Protein AF-A0A4Q3RA55-F1 (afdb_monomer)

pLDDT: mean 71.59, std 15.43, range [43.72, 92.69]

Structure (mmCIF, N/CA/C/O backbone):
data_AF-A0A4Q3RA55-F1
#
_entry.id   AF-A0A4Q3RA55-F1
#
loop_
_atom_site.group_PDB
_atom_site.id
_atom_site.type_symbol
_atom_site.label_atom_id
_atom_site.label_alt_id
_atom_site.label_comp_id
_atom_site.label_asym_id
_atom_site.label_entity_id
_atom_site.label_seq_id
_atom_site.pdbx_PDB_ins_code
_atom_site.Cartn_x
_atom_site.Cartn_y
_atom_site.Cartn_z
_atom_site.occupancy
_atom_site.B_iso_or_equiv
_atom_site.auth_seq_id
_atom_site.auth_comp_id
_atom_site.auth_asym_id
_atom_site.auth_atom_id
_atom_site.pdbx_PDB_model_num
ATOM 1 N N . MET A 1 1 ? -82.077 -1.426 7.365 1.00 44.62 1 MET A N 1
ATOM 2 C CA . MET A 1 1 ? -81.664 -2.570 6.517 1.00 44.62 1 MET A CA 1
ATOM 3 C C . MET A 1 1 ? -80.554 -2.059 5.600 1.00 44.62 1 MET A C 1
ATOM 5 O O . MET A 1 1 ? -80.854 -1.333 4.673 1.00 44.62 1 MET A O 1
ATOM 9 N N . LYS A 1 2 ? -79.320 -1.940 6.105 1.00 51.66 2 LYS A N 1
ATOM 10 C CA . LYS A 1 2 ? -78.196 -2.900 6.043 1.00 51.66 2 LYS A CA 1
ATOM 11 C C . LYS A 1 2 ? -77.724 -3.232 4.612 1.00 51.66 2 LYS A C 1
ATOM 13 O O . LYS A 1 2 ? -78.480 -3.780 3.827 1.00 51.66 2 LYS 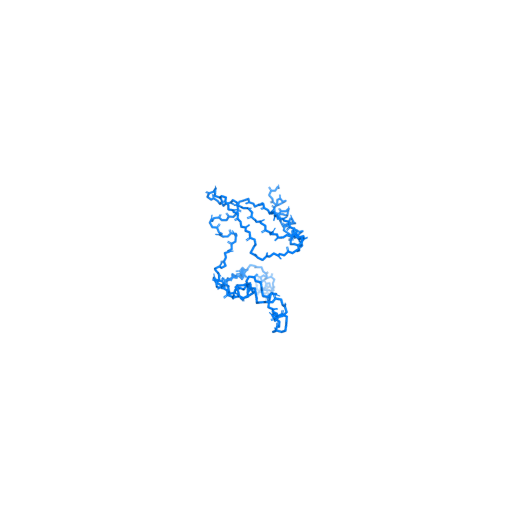A O 1
ATOM 18 N N . SER A 1 3 ? -76.429 -2.941 4.420 1.00 54.88 3 SER A N 1
ATOM 19 C CA . SER A 1 3 ? -75.432 -3.545 3.519 1.00 54.88 3 SER A CA 1
ATOM 20 C C . SER A 1 3 ? -75.387 -3.174 2.031 1.00 54.88 3 SER A C 1
ATOM 22 O O . SER A 1 3 ? -75.703 -4.008 1.189 1.00 54.88 3 SER A O 1
ATOM 24 N N . SER A 1 4 ? -74.795 -2.014 1.706 1.00 57.53 4 SER A N 1
ATOM 25 C CA . SER A 1 4 ? -74.159 -1.814 0.381 1.00 57.53 4 SER A CA 1
ATOM 26 C C . SER A 1 4 ? -73.006 -0.789 0.358 1.00 57.53 4 SER A C 1
ATOM 28 O O . SER A 1 4 ? -72.706 -0.220 -0.683 1.00 57.53 4 SER A O 1
ATOM 30 N N . LEU A 1 5 ? -72.329 -0.542 1.486 1.00 57.31 5 LEU A N 1
ATOM 31 C CA . LEU A 1 5 ? -71.255 0.468 1.605 1.00 57.31 5 LEU A CA 1
ATOM 32 C C . LEU A 1 5 ? -69.889 -0.145 1.956 1.00 57.31 5 LEU A C 1
ATOM 34 O O . LEU A 1 5 ? -69.096 0.435 2.687 1.00 57.31 5 LEU A O 1
ATOM 38 N N . LEU A 1 6 ? -69.617 -1.353 1.460 1.00 56.38 6 LEU A N 1
ATOM 39 C CA . LEU A 1 6 ? -68.456 -2.146 1.878 1.00 56.38 6 LEU A CA 1
ATOM 40 C C . LEU A 1 6 ? -67.780 -2.822 0.680 1.00 56.38 6 LEU A C 1
ATOM 42 O O . LEU A 1 6 ? -67.637 -4.037 0.640 1.00 56.38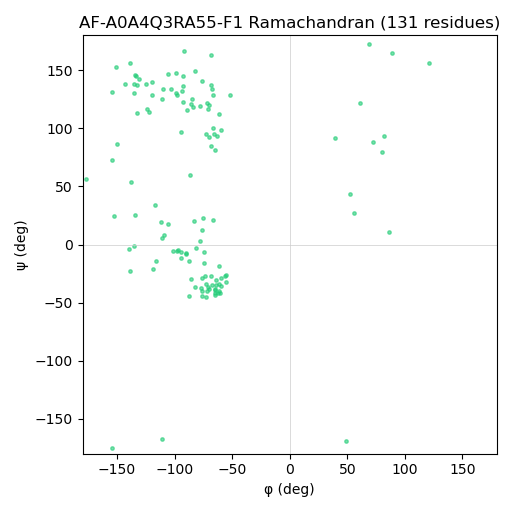 6 LEU A O 1
ATOM 46 N N . LYS A 1 7 ? -67.424 -2.038 -0.345 1.00 53.72 7 LYS A N 1
ATOM 47 C CA . LYS A 1 7 ? -66.573 -2.516 -1.455 1.00 53.72 7 LYS A CA 1
ATOM 48 C C . LYS A 1 7 ? -65.515 -1.520 -1.947 1.00 53.72 7 LYS A C 1
ATOM 50 O O . LYS A 1 7 ? -64.721 -1.896 -2.796 1.00 53.72 7 LYS A O 1
ATOM 55 N N . IL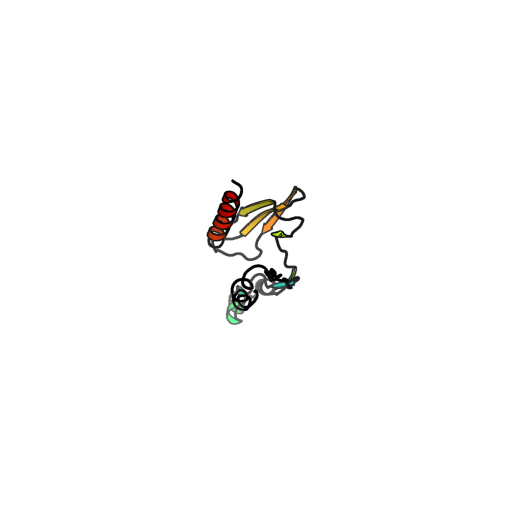E A 1 8 ? -65.456 -0.287 -1.430 1.00 54.00 8 ILE A N 1
ATOM 56 C CA . ILE A 1 8 ? -64.536 0.739 -1.976 1.00 54.00 8 ILE A CA 1
ATOM 57 C C . ILE A 1 8 ? -63.464 1.189 -0.963 1.00 54.00 8 ILE A C 1
ATOM 59 O O . ILE A 1 8 ? -62.411 1.683 -1.350 1.00 54.00 8 ILE A O 1
ATOM 63 N N . THR A 1 9 ? -63.612 0.875 0.325 1.00 54.44 9 THR A N 1
ATOM 64 C CA . THR A 1 9 ? -62.563 1.064 1.348 1.00 54.44 9 THR A CA 1
ATOM 65 C C . THR A 1 9 ? -61.438 0.018 1.306 1.00 54.44 9 THR A C 1
ATOM 67 O O . THR A 1 9 ? -60.637 -0.046 2.229 1.00 54.44 9 THR A O 1
ATOM 70 N N . ALA A 1 10 ? -61.334 -0.788 0.245 1.00 50.03 10 ALA A N 1
ATOM 71 C CA . ALA A 1 10 ? -60.217 -1.720 0.049 1.00 50.03 10 ALA A CA 1
ATOM 72 C C . ALA A 1 10 ? -59.033 -1.104 -0.726 1.00 50.03 10 ALA A C 1
ATOM 74 O O . ALA A 1 10 ? -57.975 -1.718 -0.805 1.00 50.03 10 ALA A O 1
ATOM 75 N N . ILE A 1 11 ? -59.183 0.106 -1.282 1.00 54.25 11 ILE A N 1
ATOM 76 C CA . ILE A 1 11 ? -58.121 0.761 -2.072 1.00 54.25 11 ILE A CA 1
ATOM 77 C C . ILE A 1 11 ? -57.263 1.712 -1.207 1.00 54.25 11 ILE A C 1
ATOM 79 O O . ILE A 1 11 ? -56.180 2.114 -1.617 1.00 54.25 11 ILE A O 1
ATOM 83 N N . ALA A 1 12 ? -57.679 2.018 0.030 1.00 53.50 12 ALA A N 1
ATOM 84 C CA . ALA A 1 12 ? -56.976 2.965 0.906 1.00 53.50 12 ALA A CA 1
ATOM 85 C C . ALA A 1 12 ? -56.034 2.332 1.957 1.00 53.50 12 ALA A C 1
ATOM 87 O O . ALA A 1 12 ? -55.331 3.065 2.645 1.00 53.50 12 ALA A O 1
ATOM 88 N N . THR A 1 13 ? -55.980 1.004 2.113 1.00 55.78 13 THR A N 1
ATOM 89 C CA . THR A 1 13 ? -55.257 0.366 3.241 1.00 55.78 13 THR A CA 1
ATOM 90 C C . THR A 1 13 ? -54.364 -0.815 2.854 1.00 55.78 13 THR A C 1
ATOM 92 O O . THR A 1 13 ? -54.045 -1.648 3.693 1.00 55.78 13 THR A O 1
ATOM 95 N N . ALA A 1 14 ? -53.886 -0.861 1.608 1.00 53.28 14 ALA A N 1
ATOM 96 C CA . ALA A 1 14 ? -52.803 -1.765 1.194 1.00 53.28 14 ALA A CA 1
ATOM 97 C C . ALA A 1 14 ? -51.499 -1.016 0.847 1.00 53.28 14 ALA A C 1
ATOM 99 O O . ALA A 1 14 ? -50.641 -1.553 0.155 1.00 53.28 14 ALA A O 1
ATOM 100 N N . PHE A 1 15 ? -51.349 0.231 1.316 1.00 55.56 15 PHE A N 1
ATOM 101 C CA . PHE A 1 15 ? -50.122 1.024 1.145 1.00 55.56 15 PHE A CA 1
ATOM 102 C C . PHE A 1 15 ? -49.354 1.264 2.454 1.00 55.56 15 PHE A C 1
ATOM 104 O O . PHE A 1 15 ? -48.354 1.974 2.469 1.00 55.56 15 PHE A O 1
ATOM 111 N N . LEU A 1 16 ? -49.782 0.657 3.563 1.00 56.25 16 LEU A N 1
ATOM 112 C CA . LEU A 1 16 ? -49.058 0.725 4.826 1.00 56.25 16 LEU A CA 1
ATOM 113 C C . LEU A 1 16 ? -48.994 -0.664 5.460 1.00 56.25 16 LEU A C 1
ATOM 115 O O . LEU A 1 16 ? -50.020 -1.308 5.648 1.00 56.25 16 LEU A O 1
ATOM 119 N N . CYS A 1 17 ? -47.781 -1.048 5.856 1.00 61.06 17 CYS A N 1
ATOM 120 C CA . CYS A 1 17 ? -47.431 -2.253 6.609 1.00 61.06 17 CYS A CA 1
ATOM 121 C C . CYS A 1 17 ? -47.304 -3.539 5.776 1.00 61.06 17 CYS A C 1
ATOM 123 O O . CYS A 1 17 ? -48.260 -4.276 5.558 1.00 61.06 17 CYS A O 1
ATOM 125 N N . GLY A 1 18 ? -46.074 -3.832 5.347 1.00 50.50 18 GLY A N 1
ATOM 126 C CA . GLY A 1 18 ? -45.787 -5.083 4.659 1.00 50.50 18 GLY A CA 1
ATOM 127 C C . GLY A 1 18 ? -44.324 -5.302 4.302 1.00 50.50 18 GLY A C 1
ATOM 128 O O . GLY A 1 18 ? -44.033 -5.550 3.144 1.00 50.50 18 GLY A O 1
ATOM 129 N N . ILE A 1 19 ? -43.434 -5.259 5.300 1.00 62.38 19 ILE A N 1
ATOM 130 C CA . ILE A 1 19 ? -42.152 -5.994 5.296 1.00 62.38 19 ILE A CA 1
ATOM 131 C C . ILE A 1 19 ? -41.102 -5.408 4.326 1.00 62.38 19 ILE A C 1
ATOM 133 O O . ILE A 1 19 ? -41.023 -5.723 3.147 1.00 62.38 19 ILE A O 1
ATOM 137 N N . THR A 1 20 ? -40.296 -4.442 4.767 1.00 57.38 20 THR A N 1
ATOM 138 C CA . THR A 1 20 ? -38.944 -4.697 5.309 1.00 57.38 20 THR A CA 1
ATOM 139 C C . THR A 1 20 ? -38.159 -5.783 4.572 1.00 57.38 20 THR A C 1
ATOM 141 O O . THR A 1 20 ? -38.154 -6.948 4.961 1.00 57.38 20 THR A O 1
ATOM 144 N N . SER A 1 21 ? -37.378 -5.374 3.580 1.00 56.12 21 SER A N 1
ATOM 145 C CA . SER A 1 21 ? -36.072 -5.975 3.308 1.00 56.12 21 SER A CA 1
ATOM 146 C C . SER A 1 21 ? -35.183 -4.902 2.696 1.00 56.12 21 SER A C 1
ATOM 148 O O . SER A 1 21 ? -35.100 -4.745 1.483 1.00 56.12 21 SER A O 1
ATOM 150 N N . ILE A 1 22 ? -34.524 -4.127 3.560 1.00 62.47 22 ILE A N 1
ATOM 151 C CA . ILE A 1 22 ? -33.286 -3.459 3.163 1.00 62.47 22 ILE A CA 1
ATOM 152 C C . ILE A 1 22 ? -32.278 -4.598 3.026 1.00 62.47 22 ILE A C 1
ATOM 154 O O . ILE A 1 22 ? -31.695 -5.041 4.012 1.00 62.47 22 ILE A O 1
ATOM 158 N N . SER A 1 23 ? -32.129 -5.143 1.820 1.00 56.97 23 SER A N 1
ATOM 159 C CA . SER A 1 23 ? -31.001 -6.011 1.512 1.00 56.97 23 SER A CA 1
ATOM 160 C C . SER A 1 23 ? -29.750 -5.144 1.581 1.00 56.97 23 SER A C 1
ATOM 162 O O . SER A 1 23 ? -29.404 -4.450 0.627 1.00 56.97 23 SER A O 1
ATOM 164 N N . SER A 1 24 ? -29.077 -5.141 2.730 1.00 58.19 24 SER A N 1
ATOM 165 C CA . SER A 1 24 ? -27.685 -4.729 2.768 1.00 58.19 24 SER A CA 1
ATOM 166 C C . SER A 1 24 ? -26.932 -5.706 1.870 1.00 58.19 24 SER A C 1
ATOM 168 O O . SER A 1 24 ? -26.863 -6.904 2.139 1.00 58.19 24 SER A O 1
ATOM 170 N N . ALA A 1 25 ? -26.426 -5.217 0.740 1.00 53.69 25 ALA A N 1
ATOM 171 C CA . ALA A 1 25 ? -25.498 -5.981 -0.071 1.00 53.69 25 ALA A CA 1
ATOM 172 C C . ALA A 1 25 ? -24.276 -6.279 0.808 1.00 53.69 25 ALA A C 1
ATOM 174 O O . ALA A 1 25 ? -23.424 -5.416 1.021 1.00 53.69 25 ALA A O 1
ATOM 175 N N . GLN A 1 26 ? -24.208 -7.480 1.381 1.00 45.41 26 GLN A N 1
ATOM 176 C CA . GLN A 1 26 ? -22.997 -7.955 2.027 1.00 45.41 26 GLN A CA 1
ATOM 177 C C . GLN A 1 26 ? -21.955 -8.131 0.931 1.00 45.41 26 GLN A C 1
ATOM 179 O O . GLN A 1 26 ? -21.956 -9.098 0.175 1.00 45.41 26 GLN A O 1
ATOM 184 N N . GLN A 1 27 ? -21.080 -7.139 0.826 1.00 43.72 27 GLN A N 1
ATOM 185 C CA . GLN A 1 27 ? -19.925 -7.152 -0.047 1.00 43.72 27 GLN A CA 1
ATOM 186 C C . GLN A 1 27 ? -18.942 -8.198 0.494 1.00 43.72 27 GLN A C 1
ATOM 188 O O . GLN A 1 27 ? -18.052 -7.900 1.292 1.00 43.72 27 GLN A O 1
ATOM 193 N N . THR A 1 28 ? -19.144 -9.460 0.114 1.00 44.53 28 THR A N 1
ATOM 194 C CA . THR A 1 28 ? -18.181 -10.542 0.325 1.00 44.53 28 THR A CA 1
ATOM 195 C C . THR A 1 28 ? -16.928 -10.219 -0.470 1.00 44.53 28 THR A C 1
ATOM 197 O O . THR A 1 28 ? -16.823 -10.490 -1.663 1.00 44.53 28 THR A O 1
ATOM 200 N N . ASP A 1 29 ? -15.991 -9.568 0.206 1.00 54.25 29 ASP A N 1
ATOM 201 C CA . ASP A 1 29 ? -14.689 -9.207 -0.327 1.00 54.25 29 ASP A CA 1
ATOM 202 C C . ASP A 1 29 ? -13.825 -10.466 -0.446 1.00 54.25 29 ASP A C 1
ATOM 204 O O . ASP A 1 29 ? -13.222 -10.943 0.516 1.00 54.25 29 ASP A O 1
ATOM 208 N N . THR A 1 30 ? -13.834 -11.055 -1.636 1.00 57.62 30 THR A N 1
ATOM 209 C CA . THR A 1 30 ? -13.163 -12.315 -1.972 1.00 57.62 30 THR A CA 1
ATOM 210 C C . THR A 1 30 ? -11.659 -12.181 -2.192 1.00 57.62 30 THR A C 1
ATOM 212 O O . THR A 1 30 ? -10.995 -13.182 -2.465 1.00 57.62 30 THR A O 1
ATOM 215 N N . THR A 1 31 ? -11.053 -11.005 -2.017 1.00 64.50 31 THR A N 1
ATOM 216 C CA . THR A 1 31 ? -9.614 -10.850 -2.269 1.00 64.50 31 THR A CA 1
ATOM 217 C C . THR A 1 31 ? -8.799 -11.212 -1.028 1.00 64.50 31 THR A C 1
ATOM 219 O O . THR A 1 31 ? -8.054 -10.389 -0.513 1.00 64.50 31 THR A O 1
ATOM 222 N N . ARG A 1 32 ? -8.898 -12.454 -0.523 1.00 73.88 32 ARG A N 1
ATOM 223 C CA . ARG A 1 32 ? -8.045 -12.912 0.599 1.00 73.88 32 ARG A CA 1
ATOM 224 C C . ARG A 1 32 ? -6.561 -12.726 0.262 1.00 73.88 32 ARG A C 1
ATOM 226 O O . ARG A 1 32 ? -5.775 -12.421 1.151 1.00 73.88 32 ARG A O 1
ATOM 233 N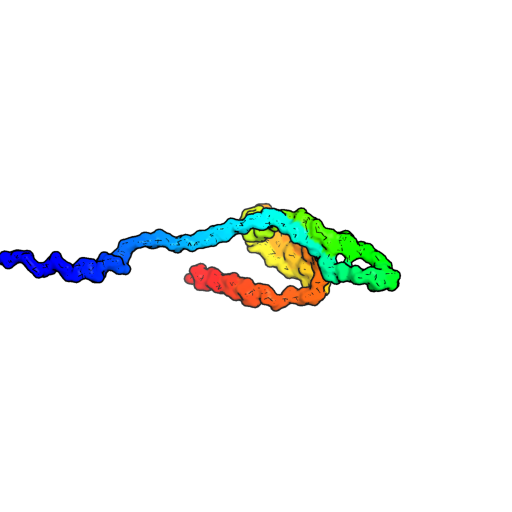 N . PHE A 1 33 ? -6.202 -12.852 -1.018 1.00 81.56 33 PHE A N 1
ATOM 234 C CA . PHE A 1 33 ? -4.862 -12.612 -1.536 1.00 81.56 33 PHE A CA 1
ATOM 235 C C . PHE A 1 33 ? -4.890 -11.731 -2.785 1.00 81.56 33 PHE A C 1
ATOM 237 O O . PHE A 1 33 ? -5.696 -11.947 -3.687 1.00 81.56 33 PHE A O 1
ATOM 244 N N . LYS A 1 34 ? -3.970 -10.769 -2.860 1.00 87.81 34 LYS A N 1
ATOM 245 C CA . LYS A 1 34 ? -3.766 -9.883 -4.006 1.00 87.81 34 LYS A CA 1
ATOM 246 C C . LYS A 1 34 ? -2.354 -10.065 -4.544 1.00 87.81 34 LYS A C 1
ATOM 248 O O . LYS A 1 34 ? -1.380 -9.987 -3.798 1.00 87.81 34 LYS A O 1
ATOM 253 N N . LYS A 1 35 ? -2.244 -10.297 -5.852 1.00 88.94 35 LYS A N 1
ATOM 254 C CA . LYS A 1 35 ? -0.960 -10.334 -6.554 1.00 88.94 35 LYS A CA 1
ATOM 255 C C . LYS A 1 35 ? -0.556 -8.905 -6.912 1.00 88.94 35 LYS A C 1
ATOM 257 O O . LYS A 1 35 ? -1.283 -8.228 -7.635 1.00 88.94 35 LYS A O 1
ATOM 262 N N . VAL A 1 36 ? 0.568 -8.433 -6.382 1.00 88.50 36 VAL A N 1
ATOM 263 C CA . VAL A 1 36 ? 1.036 -7.051 -6.560 1.00 88.50 36 VAL A CA 1
ATOM 264 C C . VAL A 1 36 ? 2.559 -7.015 -6.691 1.00 88.50 36 VAL A C 1
ATOM 266 O O . VAL A 1 36 ? 3.265 -7.745 -6.000 1.00 88.50 36 VAL A O 1
ATOM 269 N N . ALA A 1 37 ? 3.067 -6.194 -7.610 1.00 89.88 37 ALA A N 1
ATOM 270 C CA . ALA A 1 37 ? 4.492 -5.884 -7.713 1.00 89.88 37 ALA A CA 1
ATOM 271 C C . ALA A 1 37 ? 4.801 -4.621 -6.898 1.00 89.88 37 ALA A C 1
ATOM 273 O O . ALA A 1 37 ? 3.973 -3.712 -6.843 1.00 89.88 37 ALA A O 1
ATOM 274 N N . ALA A 1 38 ? 5.980 -4.561 -6.276 1.00 85.88 38 ALA A N 1
ATOM 275 C CA . ALA A 1 38 ? 6.360 -3.439 -5.416 1.00 85.88 38 ALA A CA 1
ATOM 276 C C . ALA A 1 38 ? 6.557 -2.129 -6.194 1.00 85.88 38 ALA A C 1
ATOM 278 O O . ALA A 1 38 ? 6.242 -1.065 -5.677 1.00 85.88 38 ALA A O 1
ATOM 279 N N . GLY A 1 39 ? 7.062 -2.207 -7.427 1.00 86.00 39 GLY A N 1
ATOM 280 C CA . GLY A 1 39 ? 7.306 -1.041 -8.271 1.00 86.00 39 GLY A CA 1
ATOM 281 C C . GLY A 1 39 ? 7.267 -1.385 -9.762 1.00 86.00 39 GLY A C 1
ATOM 282 O O . GLY A 1 39 ? 8.320 -1.418 -10.405 1.00 86.00 39 GLY A O 1
ATOM 283 N N . PRO A 1 40 ? 6.081 -1.646 -10.344 1.00 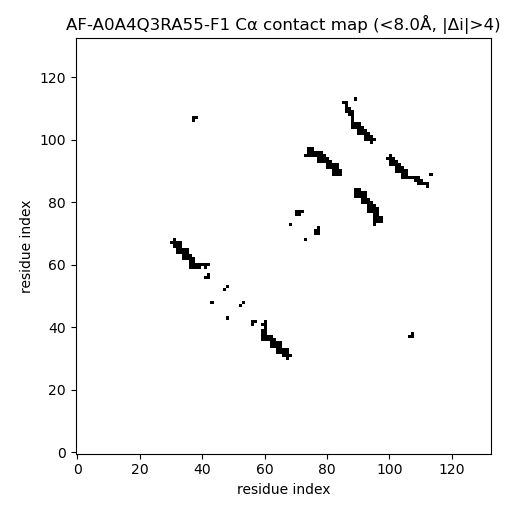84.88 40 PRO A N 1
ATOM 284 C CA . PRO A 1 40 ? 5.938 -1.941 -11.775 1.00 84.88 40 PRO A CA 1
ATOM 285 C C . PRO A 1 40 ? 6.510 -0.830 -12.678 1.00 84.88 40 PRO A C 1
ATOM 287 O O . PRO A 1 40 ? 7.010 -1.105 -13.765 1.00 84.88 40 PRO A O 1
ATOM 290 N N . GLN A 1 41 ? 6.536 0.418 -12.204 1.00 84.25 41 GLN A N 1
ATOM 291 C CA . GLN A 1 41 ? 7.103 1.576 -12.901 1.00 84.25 41 GLN A CA 1
ATOM 292 C C . GLN A 1 41 ? 8.606 1.472 -13.205 1.00 84.25 41 GLN A C 1
ATOM 294 O O . GLN A 1 41 ? 9.119 2.221 -14.042 1.00 84.25 41 GLN A O 1
ATOM 299 N N . TYR A 1 42 ? 9.329 0.579 -12.523 1.00 85.12 42 TYR A N 1
ATOM 300 C CA . TYR A 1 42 ? 10.763 0.388 -12.733 1.00 85.12 42 TYR A CA 1
ATOM 301 C C . TYR A 1 42 ? 11.081 -0.507 -13.934 1.00 85.12 42 TYR A C 1
ATOM 303 O O . TYR A 1 42 ? 12.255 -0.670 -14.280 1.00 85.12 42 TYR A O 1
ATOM 311 N N . GLU A 1 43 ? 10.070 -1.049 -14.613 1.00 86.75 43 GLU A N 1
ATOM 312 C CA . GLU A 1 43 ? 10.268 -1.741 -15.876 1.00 86.75 43 GLU A CA 1
ATOM 313 C C . GLU A 1 43 ? 10.739 -0.765 -16.973 1.00 86.75 43 GLU A C 1
ATOM 315 O O . GLU A 1 43 ? 10.186 0.318 -17.186 1.00 86.75 43 GLU A O 1
ATOM 320 N N . ARG A 1 44 ? 11.835 -1.127 -17.651 1.00 88.62 44 ARG A N 1
ATOM 321 C CA . ARG A 1 44 ? 12.497 -0.306 -18.678 1.00 88.62 44 ARG A CA 1
ATOM 322 C C . ARG A 1 44 ? 12.951 -1.153 -19.866 1.00 88.62 44 ARG A C 1
ATOM 324 O O . ARG A 1 44 ? 13.196 -2.356 -19.724 1.00 88.62 44 ARG A O 1
ATOM 331 N N . SER A 1 45 ? 13.093 -0.507 -21.023 1.00 87.81 45 SER A N 1
ATOM 332 C CA . SER A 1 45 ? 13.514 -1.125 -22.286 1.00 87.81 45 SER A CA 1
ATOM 333 C C . SER A 1 45 ? 14.979 -1.590 -22.268 1.00 87.81 45 SER A C 1
ATOM 335 O O . SER A 1 45 ? 15.776 -1.189 -21.415 1.00 87.81 45 SER A O 1
ATOM 337 N N . GLY A 1 46 ? 15.338 -2.460 -23.218 1.00 85.62 46 GLY A N 1
ATOM 338 C CA . GLY A 1 46 ? 16.673 -3.063 -23.317 1.00 85.62 46 GLY A CA 1
ATOM 339 C C . GLY A 1 46 ? 17.803 -2.046 -23.499 1.00 85.62 46 GLY A C 1
ATOM 340 O O . GLY A 1 46 ? 18.815 -2.152 -22.814 1.00 85.62 46 GLY A O 1
ATOM 341 N N . PHE A 1 47 ? 17.602 -1.017 -24.328 1.00 89.81 47 PHE A N 1
ATOM 342 C CA . PHE A 1 47 ? 18.591 0.049 -24.535 1.00 89.81 47 PHE A CA 1
ATOM 343 C C . PHE A 1 47 ? 18.870 0.841 -23.246 1.00 89.81 47 PHE A C 1
ATOM 345 O O . PHE A 1 47 ? 20.021 1.079 -22.891 1.00 89.81 47 PHE A O 1
ATOM 352 N N . TYR A 1 48 ? 17.825 1.159 -22.472 1.00 86.50 48 TYR A N 1
ATOM 353 C CA . TYR A 1 48 ? 17.983 1.838 -21.183 1.00 86.50 48 TYR A CA 1
ATOM 354 C C . TYR A 1 48 ? 18.728 0.966 -20.160 1.00 86.50 48 TYR A C 1
ATOM 356 O O . TYR A 1 48 ? 19.569 1.458 -19.413 1.00 86.50 48 TYR A O 1
ATOM 364 N N . LYS A 1 49 ? 18.445 -0.345 -20.142 1.00 89.44 49 LYS A N 1
ATOM 365 C CA . LYS A 1 49 ? 19.154 -1.326 -19.300 1.00 89.44 49 LYS A CA 1
ATOM 366 C C . LYS A 1 49 ? 20.608 -1.536 -19.732 1.00 89.44 49 LYS A C 1
ATOM 368 O O . LYS A 1 49 ? 21.419 -1.917 -18.896 1.00 89.44 49 LYS A O 1
ATOM 373 N N . TRP A 1 50 ? 20.927 -1.327 -21.007 1.00 89.88 50 TRP A N 1
ATOM 374 C CA . TRP A 1 50 ? 22.296 -1.396 -21.513 1.00 89.88 50 TRP A CA 1
ATOM 375 C C . TRP A 1 50 ? 23.112 -0.183 -21.053 1.00 89.88 50 TRP A C 1
ATOM 377 O O . TRP A 1 50 ? 24.195 -0.364 -20.511 1.00 89.88 50 TRP A O 1
ATOM 387 N N . LEU A 1 51 ? 22.548 1.026 -21.151 1.00 92.69 51 LEU A N 1
ATOM 388 C CA . LEU A 1 51 ? 23.235 2.254 -20.737 1.00 92.69 51 LEU A CA 1
ATOM 389 C C . LEU A 1 51 ? 23.374 2.394 -19.208 1.00 92.69 51 LEU A C 1
ATOM 391 O O . LEU A 1 51 ? 24.412 2.827 -18.722 1.00 92.69 51 LEU A O 1
ATOM 395 N N . TRP A 1 52 ? 22.343 2.017 -18.440 1.00 91.12 52 TRP A N 1
ATOM 396 C CA . TRP A 1 52 ? 22.279 2.219 -16.979 1.00 91.12 52 TRP A CA 1
ATOM 397 C C . TRP A 1 52 ? 22.412 0.934 -16.149 1.00 91.12 52 TRP A C 1
ATOM 399 O O . TRP A 1 52 ? 22.151 0.941 -14.941 1.00 91.12 52 TRP A O 1
ATOM 409 N N . GLY A 1 53 ? 22.741 -0.187 -16.791 1.00 90.75 53 GLY A N 1
ATOM 410 C CA . GLY A 1 53 ? 22.788 -1.503 -16.158 1.00 90.75 53 GLY A CA 1
ATOM 411 C C . GLY A 1 53 ? 21.411 -2.052 -15.764 1.00 90.75 53 GLY A C 1
ATOM 412 O O . GLY A 1 53 ? 20.376 -1.382 -15.836 1.00 90.75 53 GLY A O 1
ATOM 413 N N . ARG A 1 54 ? 21.378 -3.317 -15.324 1.00 83.50 54 ARG A N 1
ATOM 414 C CA . ARG A 1 54 ? 20.129 -4.017 -14.966 1.00 83.50 54 ARG A CA 1
ATOM 415 C C . ARG A 1 54 ? 19.575 -3.592 -13.597 1.00 83.50 54 ARG A C 1
ATOM 417 O O . ARG A 1 54 ? 18.363 -3.376 -13.505 1.00 83.50 54 ARG A O 1
ATOM 424 N N . ASN A 1 55 ? 20.438 -3.340 -12.605 1.00 88.06 55 ASN A N 1
ATOM 425 C CA . ASN A 1 55 ? 20.091 -3.030 -11.201 1.00 88.06 55 ASN A CA 1
ATOM 426 C C . ASN A 1 55 ? 19.065 -4.020 -10.608 1.00 88.06 55 ASN A C 1
ATOM 428 O O . ASN A 1 55 ? 18.736 -5.031 -11.225 1.00 88.06 55 ASN A O 1
ATOM 432 N N . TYR A 1 56 ? 18.511 -3.707 -9.435 1.00 88.31 56 TYR A N 1
ATOM 433 C CA . TYR A 1 56 ? 17.489 -4.527 -8.769 1.00 88.31 56 TYR A CA 1
ATOM 434 C C . TYR A 1 56 ? 16.086 -4.423 -9.397 1.00 88.31 56 TYR A C 1
ATOM 436 O O . TYR A 1 56 ? 15.067 -4.632 -8.750 1.00 88.31 56 TYR A O 1
ATOM 444 N N . ARG A 1 57 ? 15.968 -4.028 -10.668 1.00 87.75 57 ARG A N 1
ATOM 445 C CA . ARG A 1 57 ? 14.649 -3.752 -11.266 1.00 87.75 57 ARG A CA 1
ATOM 446 C C . ARG A 1 57 ? 13.780 -5.004 -11.338 1.00 87.75 57 ARG A C 1
ATOM 448 O O . ARG A 1 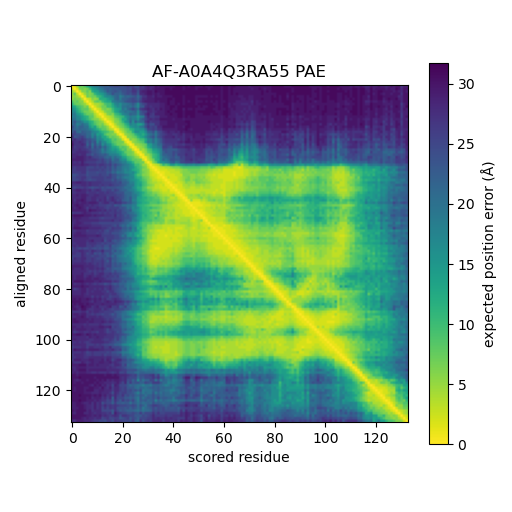57 ? 12.568 -4.887 -11.232 1.00 87.75 57 ARG A O 1
ATOM 455 N N . ARG A 1 58 ? 14.393 -6.185 -11.479 1.00 87.94 58 ARG A N 1
ATOM 456 C CA . ARG A 1 58 ? 13.684 -7.469 -11.534 1.00 87.94 58 ARG A CA 1
ATOM 457 C C . ARG A 1 58 ? 12.980 -7.767 -10.215 1.00 87.94 58 ARG A C 1
ATOM 459 O O . ARG A 1 58 ? 11.830 -8.188 -10.216 1.00 87.94 58 ARG A O 1
ATOM 466 N N . GLU A 1 59 ? 13.652 -7.535 -9.100 1.00 89.75 59 GLU A N 1
ATOM 467 C CA . GLU A 1 59 ? 13.129 -7.776 -7.759 1.00 89.75 59 GLU A CA 1
ATOM 468 C C . GLU A 1 59 ? 11.947 -6.841 -7.474 1.00 89.75 59 GLU A C 1
ATOM 470 O O . GLU A 1 59 ? 10.939 -7.265 -6.918 1.00 89.75 59 GLU A O 1
ATOM 475 N N . TRP A 1 60 ? 12.021 -5.593 -7.942 1.00 89.25 60 TRP A N 1
ATOM 476 C CA . TRP A 1 60 ? 10.960 -4.600 -7.759 1.00 89.25 60 TRP A CA 1
ATOM 477 C C . TRP A 1 60 ? 9.748 -4.807 -8.679 1.00 89.25 60 TRP A C 1
ATOM 479 O O . TRP A 1 60 ? 8.626 -4.470 -8.295 1.00 89.25 60 TRP A O 1
ATOM 489 N N . THR A 1 61 ? 9.938 -5.384 -9.870 1.00 89.12 61 THR A N 1
ATOM 490 C CA . THR A 1 61 ? 8.838 -5.702 -10.798 1.00 89.12 61 THR A CA 1
ATOM 491 C C . THR A 1 61 ? 8.248 -7.097 -10.584 1.00 89.12 61 THR A C 1
ATOM 493 O O . THR A 1 61 ? 7.224 -7.428 -11.183 1.00 89.12 61 THR A O 1
ATOM 496 N N . THR A 1 62 ? 8.847 -7.925 -9.722 1.00 91.94 62 THR A N 1
ATOM 497 C CA . THR A 1 62 ? 8.336 -9.268 -9.435 1.00 91.94 62 THR A CA 1
ATOM 498 C C . THR A 1 62 ? 7.030 -9.177 -8.649 1.00 91.94 62 THR A C 1
ATOM 500 O O . THR A 1 62 ? 6.971 -8.628 -7.551 1.00 91.94 62 THR A O 1
ATOM 503 N N . ALA A 1 63 ? 5.962 -9.732 -9.220 1.00 91.06 63 ALA A N 1
ATOM 504 C CA . ALA A 1 63 ? 4.654 -9.750 -8.586 1.00 91.06 63 ALA A CA 1
ATOM 505 C C . ALA A 1 63 ? 4.583 -10.843 -7.511 1.00 91.06 63 ALA A C 1
ATOM 507 O O . ALA A 1 63 ? 4.687 -12.032 -7.820 1.00 91.06 63 ALA A O 1
ATOM 508 N N . VAL A 1 64 ? 4.349 -10.438 -6.264 1.00 90.12 64 VAL A N 1
ATOM 509 C CA . VAL A 1 64 ? 4.210 -11.326 -5.106 1.00 90.12 64 VAL A CA 1
ATOM 510 C C . VAL A 1 64 ? 2.748 -11.419 -4.677 1.00 90.12 64 VAL A C 1
ATOM 512 O O . VAL A 1 64 ? 1.973 -10.475 -4.838 1.00 90.12 64 VAL A O 1
ATOM 515 N N . LEU A 1 65 ? 2.346 -12.582 -4.168 1.00 91.62 65 LEU A N 1
ATOM 516 C CA . LEU A 1 65 ? 0.999 -12.812 -3.653 1.00 91.62 65 LEU A CA 1
ATOM 517 C C . LEU A 1 65 ? 0.970 -12.450 -2.164 1.00 91.62 65 LEU A C 1
ATOM 519 O O . LEU A 1 65 ? 1.649 -13.090 -1.366 1.00 91.62 65 LEU A O 1
ATOM 523 N N . LEU A 1 66 ? 0.196 -11.431 -1.794 1.00 89.69 66 LEU A N 1
ATOM 524 C CA . LEU A 1 66 ? 0.105 -10.948 -0.416 1.00 89.69 66 LEU A CA 1
ATOM 525 C C . LEU A 1 66 ? -1.327 -11.068 0.109 1.00 89.69 66 LEU A C 1
ATOM 527 O O . LEU A 1 66 ? -2.263 -10.777 -0.641 1.00 89.69 66 LEU A O 1
ATOM 531 N N . PRO A 1 67 ? -1.529 -11.471 1.375 1.00 87.94 67 PRO A N 1
ATOM 532 C CA . PRO A 1 67 ? -2.854 -11.470 1.968 1.00 87.94 67 PRO A CA 1
ATOM 533 C C . PRO A 1 67 ? -3.363 -10.034 2.141 1.00 87.94 67 PRO A C 1
ATOM 535 O O . PRO A 1 67 ? -2.636 -9.169 2.633 1.00 87.94 67 PRO A O 1
ATOM 538 N N . VAL A 1 68 ? -4.610 -9.769 1.748 1.00 86.69 68 VAL A N 1
ATOM 539 C CA . VAL A 1 68 ? -5.239 -8.461 1.979 1.00 86.69 68 VAL A CA 1
ATOM 540 C C . VAL A 1 68 ? -5.829 -8.452 3.380 1.00 86.69 68 VAL A C 1
ATOM 542 O O . VAL A 1 68 ? -6.616 -9.323 3.747 1.00 86.69 68 VAL A O 1
ATOM 545 N N . MET A 1 69 ? -5.440 -7.456 4.168 1.00 83.50 69 MET A N 1
ATOM 546 C CA . MET A 1 69 ? -5.918 -7.274 5.533 1.00 83.50 69 MET A CA 1
ATOM 547 C C . MET A 1 69 ? -6.808 -6.037 5.595 1.00 83.50 69 MET A C 1
ATOM 549 O O . MET A 1 69 ? -6.384 -4.947 5.212 1.00 83.50 69 MET A O 1
ATOM 553 N N . LYS A 1 70 ? -8.033 -6.206 6.097 1.00 82.81 70 LYS A N 1
ATOM 554 C CA . LYS A 1 70 ? -8.940 -5.094 6.392 1.00 82.81 70 LYS A CA 1
ATOM 555 C C . LYS A 1 70 ? -8.650 -4.560 7.780 1.00 82.81 70 LYS A C 1
ATOM 557 O O . LYS A 1 70 ? -8.763 -5.308 8.748 1.00 82.81 70 LYS A O 1
ATOM 562 N N . LEU A 1 71 ? -8.302 -3.283 7.853 1.00 80.25 71 LEU A N 1
ATOM 563 C CA . LEU A 1 71 ? -7.943 -2.599 9.091 1.00 80.25 71 LEU A CA 1
ATOM 564 C C . LEU A 1 71 ? -9.097 -2.589 10.109 1.00 80.25 71 LEU A C 1
ATOM 566 O O . LEU A 1 71 ? -8.865 -2.900 11.272 1.00 80.25 71 LEU A O 1
ATOM 570 N N . ASP A 1 72 ? -10.336 -2.378 9.660 1.00 77.69 72 ASP A N 1
ATOM 571 C CA . ASP A 1 72 ? -11.526 -2.308 10.528 1.00 77.69 72 ASP A CA 1
ATOM 572 C C . ASP A 1 72 ? -11.789 -3.603 11.307 1.00 77.69 72 ASP A C 1
ATOM 574 O O . ASP A 1 72 ? -12.249 -3.579 12.444 1.00 77.69 72 ASP A O 1
ATOM 578 N N . THR A 1 73 ? -11.476 -4.751 10.704 1.00 77.81 73 THR A N 1
ATOM 579 C CA . THR A 1 73 ? -11.693 -6.078 11.304 1.00 77.81 73 THR A CA 1
ATOM 580 C C . THR A 1 73 ? -10.416 -6.683 11.885 1.00 77.81 73 THR A C 1
ATOM 582 O O . THR A 1 73 ? -10.445 -7.765 12.474 1.00 77.81 73 THR A O 1
ATOM 585 N N . LEU A 1 74 ? -9.264 -6.036 11.689 1.00 76.12 74 LEU A N 1
ATOM 586 C CA . LEU A 1 74 ? -7.978 -6.585 12.094 1.00 76.12 74 LEU A CA 1
ATOM 587 C C . LEU A 1 74 ? -7.874 -6.572 13.624 1.00 76.12 74 LEU A C 1
ATOM 589 O O . LEU A 1 74 ? -7.853 -5.512 14.237 1.00 76.12 74 LEU A O 1
ATOM 593 N N . ARG A 1 75 ? -7.770 -7.756 14.243 1.00 72.12 75 ARG A N 1
ATOM 594 C CA . ARG A 1 75 ? -7.480 -7.925 15.685 1.00 72.12 75 ARG A CA 1
ATOM 595 C C . ARG A 1 75 ? -8.416 -7.132 16.620 1.00 72.12 75 ARG A C 1
ATOM 597 O O . ARG A 1 75 ? -7.959 -6.541 17.595 1.00 72.12 75 ARG A O 1
ATOM 604 N N . GLY A 1 76 ? -9.718 -7.145 16.333 1.00 73.00 76 GLY A N 1
ATOM 605 C CA . GLY A 1 76 ? -10.724 -6.445 17.146 1.00 73.00 76 GLY A CA 1
ATOM 606 C C . GLY A 1 76 ? -10.923 -4.975 16.770 1.00 73.00 76 GLY A C 1
ATOM 607 O O . GLY A 1 76 ? -11.598 -4.256 17.495 1.00 73.00 76 GLY A O 1
ATOM 608 N N . GLY A 1 77 ? -10.359 -4.550 15.638 1.00 73.12 77 GLY A N 1
ATOM 609 C CA . GLY A 1 77 ? -10.510 -3.206 15.101 1.00 73.12 77 GLY A CA 1
ATOM 610 C C . GLY A 1 77 ? -9.466 -2.229 15.627 1.00 73.12 77 GLY A C 1
ATOM 611 O O . GLY A 1 77 ? -8.738 -2.493 16.590 1.00 73.12 77 GLY A O 1
ATOM 612 N N . ILE A 1 78 ? -9.369 -1.098 14.934 1.00 79.00 78 ILE A N 1
ATOM 613 C CA . ILE A 1 78 ? -8.429 -0.026 15.249 1.00 79.00 78 ILE A CA 1
ATOM 614 C C . ILE A 1 78 ? -9.116 0.991 16.155 1.00 79.00 78 ILE A C 1
ATOM 616 O O . ILE A 1 78 ? -10.130 1.567 15.778 1.00 79.00 78 ILE A O 1
ATOM 620 N N . ILE A 1 79 ? -8.538 1.237 17.333 1.00 73.69 79 ILE A N 1
ATOM 621 C CA . ILE A 1 79 ? -9.046 2.232 18.291 1.00 73.69 79 ILE A CA 1
ATOM 622 C C . ILE A 1 79 ? -8.459 3.613 17.994 1.00 73.69 79 ILE A C 1
ATOM 624 O O . ILE A 1 79 ? -9.154 4.624 18.035 1.00 73.69 79 ILE A O 1
ATOM 628 N N . LYS A 1 80 ? -7.153 3.670 17.728 1.00 66.44 80 LYS A N 1
ATOM 629 C CA . LYS A 1 80 ? -6.420 4.914 17.476 1.00 66.44 80 LYS A CA 1
ATOM 630 C C . LYS A 1 80 ? -5.523 4.709 16.277 1.00 66.44 80 LYS A C 1
ATOM 632 O O . LYS A 1 80 ? -4.878 3.669 16.179 1.00 66.44 80 LYS A O 1
ATOM 637 N N . TYR A 1 81 ? -5.457 5.695 15.394 1.00 81.06 81 TYR A N 1
ATOM 638 C CA . TYR A 1 81 ? -4.517 5.698 14.284 1.00 81.06 81 TYR A CA 1
ATOM 639 C C . TYR A 1 81 ? -3.828 7.059 14.178 1.00 81.06 81 TYR A C 1
ATOM 641 O O . TYR A 1 81 ? -4.409 8.104 14.464 1.00 81.06 81 TYR A O 1
ATOM 649 N N . LYS A 1 82 ? -2.560 7.028 13.784 1.00 79.56 82 LYS A N 1
ATOM 650 C CA . LYS A 1 82 ? -1.716 8.176 13.494 1.00 79.56 82 LYS A CA 1
ATOM 651 C C . LYS A 1 82 ? -1.027 7.922 12.170 1.00 79.56 82 LYS A C 1
ATOM 653 O O . LYS A 1 82 ? -0.170 7.047 12.042 1.00 79.56 82 LYS A O 1
ATOM 658 N N . GLU A 1 83 ? -1.389 8.718 11.182 1.00 77.19 83 GLU A N 1
ATOM 659 C CA . GLU A 1 83 ? -0.666 8.736 9.924 1.00 77.19 83 GLU A CA 1
ATOM 660 C C . GLU A 1 83 ? 0.574 9.614 10.035 1.00 77.19 83 GLU A C 1
ATOM 662 O O . GLU A 1 83 ? 0.628 10.598 10.772 1.00 77.19 83 GLU A O 1
ATOM 667 N N . GLY A 1 84 ? 1.596 9.249 9.282 1.00 78.38 84 GLY A N 1
ATOM 668 C CA . GLY A 1 84 ? 2.824 10.003 9.172 1.00 78.38 84 GLY A CA 1
ATOM 669 C C . GLY A 1 84 ? 3.507 9.714 7.852 1.00 78.38 84 GLY A C 1
ATOM 670 O O . GLY A 1 84 ? 3.010 8.976 6.997 1.00 78.38 84 GLY A O 1
ATOM 671 N N . GLY A 1 85 ? 4.692 10.280 7.703 1.00 73.69 85 GLY A N 1
ATOM 672 C CA . GLY A 1 85 ? 5.461 10.142 6.484 1.00 73.69 85 GLY A CA 1
ATOM 673 C C . GLY A 1 85 ? 5.768 11.480 5.842 1.00 73.69 85 GLY A C 1
ATOM 674 O O . GLY A 1 85 ? 5.090 12.479 6.059 1.00 73.69 85 GLY A O 1
ATOM 675 N N . SER A 1 86 ? 6.832 11.480 5.054 1.00 70.44 86 SER A N 1
ATOM 676 C CA . SER A 1 86 ? 7.232 12.612 4.219 1.00 70.44 86 SER A CA 1
ATOM 677 C C . SER A 1 86 ? 7.012 12.240 2.750 1.00 70.44 86 SER A C 1
ATOM 679 O O . SER A 1 86 ? 6.413 11.207 2.450 1.00 70.44 86 SER A O 1
ATOM 681 N N . ASN A 1 87 ? 7.545 13.022 1.816 1.00 68.50 87 ASN A N 1
ATOM 682 C CA . ASN A 1 87 ? 7.458 12.786 0.369 1.00 68.50 87 ASN A CA 1
ATOM 683 C C . ASN A 1 87 ? 8.221 11.525 -0.102 1.00 68.50 87 ASN A C 1
ATOM 685 O O . ASN A 1 87 ? 8.667 11.482 -1.232 1.00 68.50 87 ASN A O 1
ATOM 689 N N . GLN A 1 88 ? 8.510 10.550 0.755 1.00 67.75 88 GLN A N 1
ATOM 690 C CA . GLN A 1 88 ? 9.312 9.367 0.403 1.00 67.75 88 GLN A CA 1
ATOM 691 C C . GLN A 1 88 ? 8.759 8.080 1.005 1.00 67.75 88 GLN A C 1
ATOM 693 O O . GLN A 1 88 ? 9.077 6.985 0.550 1.00 67.75 88 GLN A O 1
ATOM 698 N N . SER A 1 89 ? 7.979 8.171 2.078 1.00 71.44 89 SER A N 1
ATOM 699 C CA . SER A 1 89 ? 7.454 7.002 2.774 1.00 71.44 89 SER A CA 1
ATOM 700 C C . SER A 1 89 ? 6.185 7.396 3.491 1.00 71.44 89 SER A C 1
ATOM 702 O O . SER A 1 89 ? 6.197 8.386 4.218 1.00 71.44 89 SER A O 1
ATOM 704 N N . LYS A 1 90 ? 5.130 6.602 3.321 1.00 81.88 90 LYS A N 1
ATOM 705 C CA . LYS A 1 90 ? 3.871 6.746 4.051 1.00 81.88 90 LYS A CA 1
ATOM 706 C C . LYS A 1 90 ? 3.898 5.753 5.205 1.00 81.88 90 LYS A C 1
ATOM 708 O O . LYS A 1 90 ? 4.227 4.585 4.996 1.00 81.88 90 LYS A O 1
ATOM 713 N N . SER A 1 91 ? 3.625 6.216 6.417 1.00 83.06 91 SER A N 1
ATOM 714 C CA . SER A 1 91 ? 3.605 5.376 7.614 1.00 83.06 91 SER A CA 1
ATOM 715 C C . SER A 1 91 ? 2.267 5.497 8.320 1.00 83.06 91 SER A C 1
ATOM 717 O O . SER A 1 91 ? 1.767 6.604 8.479 1.00 83.06 91 SER A O 1
ATOM 719 N N . LEU A 1 92 ? 1.733 4.380 8.787 1.00 86.44 92 LEU A N 1
ATOM 720 C CA . LEU A 1 92 ? 0.493 4.312 9.544 1.00 86.44 92 LEU A CA 1
ATOM 721 C C . LEU A 1 92 ? 0.789 3.623 10.870 1.00 86.44 92 LEU A C 1
ATOM 723 O O . LEU A 1 92 ? 1.197 2.466 10.884 1.00 86.44 92 LEU A O 1
ATOM 727 N N . GLN A 1 93 ? 0.611 4.337 11.971 1.00 87.75 93 GLN A N 1
ATOM 728 C CA . GLN A 1 93 ? 0.718 3.799 13.322 1.00 87.75 93 GLN A CA 1
ATOM 729 C C . GLN A 1 93 ? -0.692 3.617 13.868 1.00 87.75 93 GLN A C 1
ATOM 731 O O . GLN A 1 93 ? -1.518 4.507 13.693 1.00 87.75 93 GLN A O 1
ATOM 736 N N . PHE A 1 94 ? -1.002 2.481 14.480 1.00 87.50 94 PHE A N 1
ATOM 737 C CA . PHE A 1 94 ? -2.328 2.252 15.039 1.00 87.50 94 PHE A CA 1
ATOM 738 C C . PHE A 1 94 ? -2.315 1.313 16.240 1.00 87.50 94 PHE A C 1
ATOM 740 O O . PHE A 1 94 ? -1.471 0.426 16.343 1.00 87.50 94 PHE A O 1
ATOM 747 N N . THR A 1 95 ? -3.301 1.485 17.117 1.00 85.19 95 THR A N 1
ATOM 748 C CA . THR A 1 95 ? -3.528 0.646 18.296 1.00 85.19 95 THR A CA 1
ATOM 749 C C . THR A 1 95 ? -4.791 -0.184 18.101 1.00 85.19 95 THR A C 1
ATOM 751 O O . THR A 1 95 ? -5.826 0.327 17.667 1.00 85.19 95 THR A O 1
ATOM 754 N N . THR A 1 96 ? -4.701 -1.473 18.413 1.00 85.25 96 THR A N 1
ATOM 755 C CA . THR A 1 96 ? -5.818 -2.433 18.328 1.00 85.25 96 THR A CA 1
ATOM 756 C C . THR A 1 96 ? -6.580 -2.547 19.646 1.00 85.25 96 THR A C 1
ATOM 758 O O . THR A 1 96 ? -6.075 -2.132 20.686 1.00 85.25 96 THR A O 1
ATOM 761 N N . ALA A 1 97 ? -7.763 -3.170 19.625 1.00 79.88 97 ALA A N 1
ATOM 762 C CA . ALA A 1 97 ? -8.568 -3.429 20.825 1.00 79.88 97 ALA A CA 1
ATOM 763 C C . ALA A 1 97 ? -7.847 -4.194 21.947 1.00 79.88 97 ALA A C 1
ATOM 765 O O . ALA A 1 97 ? -8.171 -4.025 23.117 1.00 79.88 97 ALA A O 1
ATOM 766 N N . GLY A 1 98 ? -6.836 -4.994 21.605 1.00 80.25 98 GLY A N 1
ATOM 767 C CA . GLY A 1 98 ? -5.979 -5.677 22.577 1.00 80.25 98 GLY A CA 1
ATOM 768 C C . GLY A 1 98 ? -4.827 -4.830 23.129 1.00 80.25 98 GLY A C 1
ATOM 769 O O . GLY A 1 98 ? -3.838 -5.421 23.553 1.00 80.25 98 GLY A O 1
ATOM 770 N N . ASP A 1 99 ? -4.907 -3.498 23.032 1.00 80.00 99 ASP A N 1
ATOM 771 C CA . ASP A 1 99 ? -3.897 -2.515 23.470 1.00 80.00 99 ASP A CA 1
ATOM 772 C C . ASP A 1 99 ? -2.492 -2.727 22.868 1.00 80.00 99 ASP A C 1
ATOM 774 O O . ASP A 1 99 ? -1.462 -2.381 23.439 1.00 80.00 99 ASP A O 1
ATOM 778 N N . LYS A 1 100 ? -2.432 -3.331 21.674 1.00 84.12 100 LYS A N 1
ATOM 779 C CA . LYS A 1 100 ? -1.181 -3.518 20.924 1.00 84.12 100 LYS A CA 1
ATOM 780 C C . LYS A 1 100 ? -1.031 -2.446 19.864 1.00 84.12 100 LYS A C 1
ATOM 782 O O . LYS A 1 100 ? -1.948 -2.251 19.059 1.00 84.12 100 LYS A O 1
ATOM 787 N N . GLU A 1 101 ? 0.141 -1.824 19.842 1.00 87.31 101 GLU A N 1
ATOM 788 C CA . GLU A 1 101 ? 0.538 -0.822 18.860 1.00 87.31 101 GLU A CA 1
ATOM 789 C C . GLU A 1 101 ? 1.282 -1.461 17.679 1.00 87.31 101 GLU A C 1
ATOM 791 O O . GLU A 1 101 ? 2.135 -2.336 17.839 1.00 87.31 101 GLU A O 1
ATOM 796 N N . TYR A 1 102 ? 0.940 -1.020 16.473 1.00 88.00 102 TYR A N 1
ATOM 797 C CA . TYR A 1 102 ? 1.512 -1.484 15.219 1.00 88.00 102 TYR A CA 1
ATOM 798 C C . TYR A 1 102 ? 1.923 -0.295 14.360 1.00 88.00 102 TYR A C 1
ATOM 800 O O . TYR A 1 102 ? 1.210 0.702 14.281 1.00 88.00 102 TYR A O 1
ATOM 808 N N . ALA A 1 103 ? 3.044 -0.430 13.654 1.00 87.81 103 ALA A N 1
ATOM 809 C CA . ALA A 1 103 ? 3.515 0.553 12.687 1.00 87.81 103 ALA A CA 1
ATOM 810 C C . ALA A 1 103 ? 3.671 -0.102 11.309 1.00 87.81 103 ALA A C 1
ATOM 812 O O . ALA A 1 103 ? 4.524 -0.964 11.104 1.00 87.81 103 ALA A O 1
ATOM 813 N N . LEU A 1 104 ? 2.852 0.322 10.351 1.00 88.06 104 LEU A N 1
ATOM 814 C CA . LEU A 1 104 ? 2.940 -0.060 8.947 1.00 88.06 104 LEU A CA 1
ATOM 815 C C . LEU A 1 104 ? 3.656 1.023 8.145 1.00 88.06 104 LEU A C 1
ATOM 817 O O . LEU A 1 104 ? 3.537 2.218 8.423 1.00 88.06 104 LEU A O 1
ATOM 821 N N . ARG A 1 105 ? 4.387 0.606 7.112 1.00 86.62 105 ARG A N 1
ATOM 822 C CA . ARG A 1 105 ? 5.043 1.504 6.156 1.00 86.62 105 ARG A CA 1
ATOM 823 C C . ARG A 1 105 ? 4.799 1.031 4.731 1.00 86.62 105 ARG A C 1
ATOM 825 O O . ARG A 1 105 ? 4.745 -0.171 4.479 1.00 86.62 105 ARG A O 1
ATOM 832 N N . SER A 1 106 ? 4.672 1.975 3.803 1.00 85.00 106 SER A N 1
ATOM 833 C CA . SER A 1 106 ? 4.604 1.664 2.376 1.00 85.00 106 SER A CA 1
ATOM 834 C C . SER A 1 106 ? 5.947 1.132 1.872 1.00 85.00 106 SER A C 1
ATOM 836 O O . SER A 1 106 ? 7.000 1.670 2.215 1.00 85.00 106 SER A O 1
ATOM 838 N N . VAL A 1 107 ? 5.901 0.086 1.043 1.00 84.44 107 VAL A N 1
ATOM 839 C CA . VAL A 1 107 ? 7.089 -0.462 0.367 1.00 84.44 107 VAL A CA 1
ATOM 840 C C . VAL A 1 107 ? 7.502 0.437 -0.798 1.00 84.44 107 VAL A C 1
ATOM 842 O O . VAL A 1 107 ? 8.681 0.758 -0.939 1.00 84.44 107 VAL A O 1
ATOM 845 N N . ASP A 1 108 ? 6.533 0.882 -1.602 1.00 80.88 108 ASP A N 1
ATOM 846 C CA . ASP A 1 108 ? 6.805 1.806 -2.701 1.00 80.88 108 ASP A CA 1
ATOM 847 C C . ASP A 1 108 ? 7.022 3.240 -2.190 1.00 80.88 108 ASP A C 1
ATOM 849 O O . ASP A 1 108 ? 6.339 3.714 -1.267 1.00 80.88 108 ASP A O 1
ATOM 853 N N . LYS A 1 109 ? 7.982 3.930 -2.811 1.00 74.06 109 LYS A N 1
ATOM 854 C CA . LYS A 1 109 ? 8.352 5.313 -2.506 1.00 74.06 109 LYS A CA 1
ATOM 855 C C . LYS A 1 109 ? 7.605 6.239 -3.451 1.00 74.06 109 LYS A C 1
ATOM 857 O O . LYS A 1 109 ? 8.031 6.498 -4.572 1.00 74.06 109 LYS A O 1
ATOM 862 N N . SER A 1 110 ? 6.486 6.763 -2.973 1.00 65.56 110 SER A N 1
ATOM 863 C CA . SER A 1 110 ? 5.740 7.802 -3.677 1.00 65.56 110 SER A CA 1
ATOM 864 C C . SER A 1 110 ? 6.177 9.182 -3.177 1.00 65.56 110 SER A C 1
ATOM 866 O O . SER A 1 110 ? 6.231 9.419 -1.968 1.00 65.56 110 SER A O 1
ATOM 868 N N . LEU A 1 111 ? 6.458 10.088 -4.121 1.00 57.56 111 LEU A N 1
ATOM 869 C CA . LEU A 1 111 ? 6.659 11.519 -3.858 1.00 57.56 111 LEU A CA 1
ATOM 870 C C . LEU A 1 111 ? 5.342 12.254 -3.572 1.00 57.56 111 LEU A C 1
ATOM 872 O O . L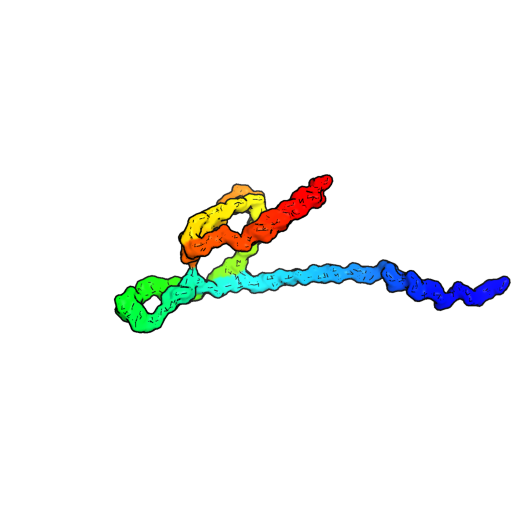EU A 1 111 ? 5.354 13.433 -3.209 1.00 57.56 111 LEU A O 1
ATOM 876 N N . ASP A 1 112 ? 4.204 11.570 -3.725 1.00 61.25 112 ASP A N 1
ATOM 877 C CA . ASP A 1 112 ? 2.898 12.180 -3.558 1.00 61.25 112 ASP A CA 1
ATOM 878 C C . ASP A 1 112 ? 2.631 12.458 -2.087 1.00 61.25 112 ASP A C 1
ATOM 880 O O . ASP A 1 112 ? 2.578 11.560 -1.236 1.00 61.25 112 ASP A O 1
ATOM 884 N N . LYS A 1 113 ? 2.382 13.736 -1.814 1.00 53.91 113 LYS A N 1
ATOM 885 C CA . LYS A 1 113 ? 1.878 14.222 -0.536 1.00 53.91 113 LYS A CA 1
ATOM 886 C C . LYS A 1 113 ? 0.619 13.422 -0.172 1.00 53.91 113 LYS A C 1
ATOM 888 O O . LYS A 1 113 ? -0.309 13.327 -0.977 1.00 53.91 113 LYS A O 1
ATOM 893 N N . VAL A 1 114 ? 0.565 12.866 1.041 1.00 57.38 114 VAL A N 1
ATOM 894 C CA . VAL A 1 114 ? -0.659 12.280 1.618 1.00 57.38 114 VAL A CA 1
ATOM 895 C C . VAL A 1 114 ? -1.666 13.419 1.799 1.00 57.38 114 VAL A C 1
ATOM 897 O O . VAL A 1 114 ? -1.704 14.053 2.842 1.00 57.38 114 VAL A O 1
ATOM 900 N N . LYS A 1 115 ? -2.385 13.808 0.740 1.00 52.16 115 LYS A N 1
ATOM 901 C CA . LYS A 1 115 ? -3.206 15.030 0.774 1.00 52.16 115 LYS A CA 1
ATOM 902 C C . LYS A 1 115 ? -4.609 14.926 0.199 1.00 52.16 115 LYS A C 1
ATOM 904 O O . LYS A 1 115 ? -5.318 15.919 0.264 1.00 52.16 115 LYS A O 1
ATOM 909 N N . ARG A 1 116 ? -5.059 13.784 -0.333 1.00 50.88 116 ARG A N 1
ATOM 910 C CA . ARG A 1 116 ? -6.353 13.767 -1.050 1.00 50.88 116 ARG A CA 1
ATOM 911 C C . ARG A 1 116 ? -7.453 12.872 -0.483 1.00 50.88 116 ARG A C 1
ATOM 913 O O . ARG A 1 116 ? -8.611 13.163 -0.737 1.00 50.88 116 ARG A O 1
ATOM 920 N N . CYS A 1 117 ? -7.141 11.860 0.328 1.00 53.22 117 CYS A N 1
ATOM 921 C CA . CYS A 1 117 ? -8.177 10.978 0.895 1.00 53.22 117 CYS A CA 1
ATOM 922 C C . CYS A 1 117 ? -8.775 11.485 2.226 1.00 53.22 117 CYS A C 1
ATOM 924 O O . CYS A 1 117 ? -9.825 11.015 2.652 1.00 53.22 117 CYS A O 1
ATOM 926 N N . TRP A 1 118 ? -8.131 12.466 2.864 1.00 48.09 118 TRP A N 1
ATOM 927 C CA . TRP A 1 118 ? -8.404 12.842 4.257 1.00 48.09 118 TRP A CA 1
ATOM 928 C C . TRP A 1 118 ? -9.540 13.842 4.444 1.00 48.09 118 TRP A C 1
ATOM 930 O O . TRP A 1 118 ? -10.292 13.727 5.401 1.00 48.09 118 TRP A O 1
ATOM 940 N N . SER A 1 119 ? -9.781 14.723 3.469 1.00 56.69 119 SER A N 1
ATOM 941 C CA . SER A 1 119 ? -10.934 15.633 3.529 1.00 56.69 119 SER A CA 1
ATOM 942 C C . SER A 1 119 ? -12.275 14.891 3.605 1.00 56.69 119 SER A C 1
ATOM 944 O O . SER A 1 119 ? -13.230 15.434 4.155 1.00 56.69 119 SER A O 1
ATOM 946 N N . ALA A 1 120 ? -12.363 13.681 3.046 1.00 58.62 120 ALA A N 1
ATOM 947 C CA . ALA A 1 120 ? -13.577 12.874 3.087 1.00 58.62 120 ALA A CA 1
ATOM 948 C C . ALA A 1 120 ? -13.715 12.099 4.409 1.00 58.62 120 ALA A C 1
ATOM 950 O O . ALA A 1 120 ? -14.823 11.988 4.931 1.00 58.62 120 ALA A O 1
ATOM 951 N N . LEU A 1 121 ? -12.603 11.60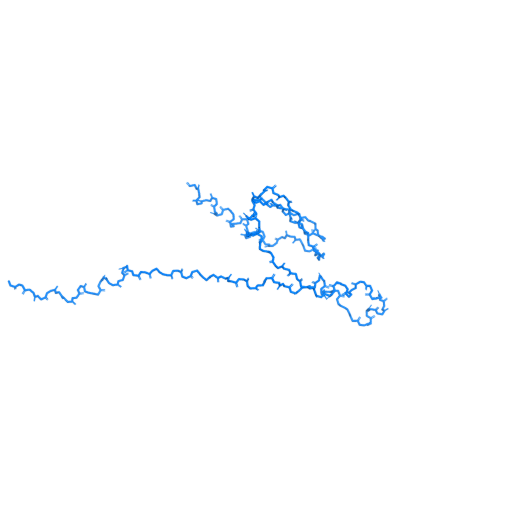6 4.970 1.00 55.66 121 LEU A N 1
ATOM 952 C CA . LEU A 1 121 ? -12.609 10.822 6.208 1.00 55.66 121 LEU A CA 1
ATOM 953 C C . LEU A 1 121 ? -12.795 11.702 7.454 1.00 55.66 121 LEU A C 1
ATOM 955 O O . LEU A 1 121 ? -13.597 11.361 8.322 1.00 55.66 121 LEU A O 1
ATOM 959 N N . ASP A 1 122 ? -12.163 12.880 7.493 1.00 61.06 122 ASP A N 1
ATOM 960 C CA . ASP A 1 122 ? -12.361 13.862 8.571 1.00 61.06 122 ASP A CA 1
ATOM 961 C C . ASP A 1 122 ? -13.834 14.299 8.665 1.00 61.06 122 ASP A C 1
ATOM 963 O O . ASP A 1 122 ? -14.390 14.471 9.753 1.00 61.06 122 ASP A O 1
ATOM 967 N N . LYS A 1 123 ? -14.510 14.407 7.513 1.00 59.75 123 LYS A N 1
ATOM 968 C CA . LYS A 1 123 ? -15.937 14.750 7.432 1.00 59.75 123 LYS A CA 1
ATOM 969 C C . LYS A 1 123 ? -16.837 13.623 7.946 1.00 59.75 123 LYS A C 1
ATOM 971 O O . LYS A 1 123 ? -17.831 13.896 8.616 1.00 59.75 123 LYS A O 1
ATOM 976 N N . ALA A 1 124 ? -16.481 12.368 7.662 1.00 60.22 124 ALA A N 1
ATOM 977 C CA . ALA A 1 124 ? -17.221 11.203 8.140 1.00 60.22 124 ALA A CA 1
ATOM 978 C C . ALA A 1 124 ? -17.161 11.091 9.673 1.00 60.22 124 ALA A C 1
ATOM 980 O O . ALA A 1 124 ? -18.188 10.872 10.318 1.00 60.22 124 ALA A O 1
ATOM 981 N N . GLN A 1 125 ? -15.992 11.338 10.271 1.00 59.97 125 GLN A N 1
ATOM 982 C CA . GLN A 1 125 ? -15.813 11.260 11.721 1.00 59.97 125 GLN A CA 1
ATOM 983 C C . GLN A 1 125 ? -16.522 12.403 12.470 1.00 59.97 125 GLN A C 1
ATOM 985 O O . GLN A 1 125 ? -17.134 12.155 13.506 1.00 59.97 125 GLN A O 1
ATOM 990 N N . SER A 1 126 ? -16.542 13.617 11.903 1.00 56.66 126 SER A N 1
ATOM 991 C CA . SER A 1 126 ? -17.300 14.762 12.440 1.00 56.66 126 SER A CA 1
ATOM 992 C C . SER A 1 126 ? -18.821 14.544 12.438 1.00 56.66 126 SER A C 1
ATOM 994 O O . SER A 1 126 ? -19.505 14.999 13.355 1.00 56.66 126 SER A O 1
ATOM 996 N N . SER A 1 127 ? -19.365 13.849 11.435 1.00 56.12 127 SER A N 1
ATOM 997 C CA . SER A 1 127 ? -20.813 13.618 11.339 1.00 56.12 127 SER A CA 1
ATOM 998 C C . SER A 1 127 ? -21.343 12.606 12.364 1.00 56.12 127 SER A C 1
ATOM 1000 O O . SER A 1 127 ? -22.434 12.797 12.896 1.00 56.12 127 SER A O 1
ATOM 1002 N N . ASN A 1 128 ? -20.551 11.586 12.714 1.00 55.03 128 ASN A N 1
ATOM 1003 C CA . ASN A 1 128 ? -20.933 10.582 13.715 1.00 55.03 128 ASN A CA 1
ATOM 1004 C C . ASN A 1 128 ? -20.893 11.123 15.151 1.00 55.03 128 ASN A C 1
ATOM 1006 O O . ASN A 1 128 ? -21.654 10.664 15.994 1.00 55.03 128 ASN A O 1
ATOM 1010 N N . THR A 1 129 ? -20.065 12.131 15.432 1.00 52.72 129 THR A N 1
ATOM 1011 C CA . THR A 1 129 ? -20.027 12.800 16.744 1.00 52.72 129 THR A CA 1
ATOM 1012 C C . THR A 1 129 ? -21.213 13.735 17.006 1.00 52.72 129 THR A C 1
ATOM 1014 O O . THR A 1 129 ? -21.441 14.102 18.153 1.00 52.72 129 THR A O 1
ATOM 1017 N N . LEU A 1 130 ? -21.979 14.119 15.976 1.00 45.97 130 LEU A N 1
ATOM 1018 C CA . LEU A 1 130 ? -23.148 15.004 16.113 1.00 45.97 130 LEU A CA 1
ATOM 1019 C C . LEU A 1 130 ? -24.480 14.253 16.264 1.00 45.97 130 LEU A C 1
ATOM 1021 O O . LEU A 1 130 ? 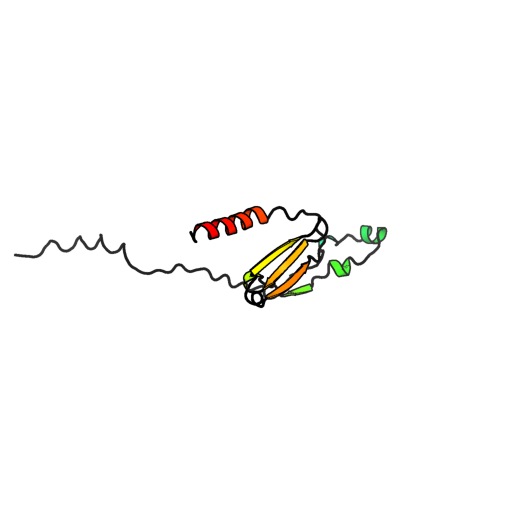-25.498 14.890 16.500 1.00 45.97 130 LEU A O 1
ATOM 1025 N N . GLN A 1 131 ? -24.487 12.924 16.126 1.00 45.28 131 GLN A N 1
ATOM 1026 C CA . GLN A 1 131 ? -25.667 12.087 16.394 1.00 45.28 131 GLN A CA 1
ATOM 1027 C C . GLN A 1 131 ? -25.658 11.466 17.800 1.00 45.28 131 GLN A C 1
ATOM 1029 O O . GLN A 1 131 ? -26.612 10.795 18.181 1.00 45.28 131 GLN A O 1
ATOM 1034 N N . SER A 1 132 ? -24.579 11.666 18.562 1.00 45.72 132 SER A N 1
ATOM 1035 C CA . SER A 1 132 ? -24.422 11.184 19.939 1.00 45.72 132 SER A CA 1
ATOM 1036 C C . SER A 1 132 ? -24.551 12.294 20.996 1.00 45.72 132 SER A C 1
ATOM 1038 O O . SER A 1 132 ? -24.087 12.105 22.120 1.00 45.72 132 SER A O 1
ATOM 1040 N N . LEU A 1 133 ? -25.128 13.444 20.628 1.00 44.12 133 LEU A N 1
ATOM 1041 C CA . LEU A 1 133 ? -25.544 14.549 21.504 1.00 44.12 133 LEU A CA 1
ATOM 1042 C C . LEU A 1 133 ? -27.055 14.751 21.358 1.00 44.12 133 LEU A C 1
ATOM 1044 O O . LEU A 1 133 ? -27.686 15.102 22.377 1.00 44.12 133 LEU A O 1
#

Mean predicted aligned error: 15.99 Å

Solvent-accessible surface area (backbone atoms only — not comparable to full-atom values): 8617 Å² total; per-residue (Å²): 138,87,89,87,89,84,79,70,81,72,78,79,66,80,86,66,90,81,77,91,75,83,76,74,80,77,78,77,78,78,57,57,58,44,78,47,42,64,35,61,83,57,67,74,57,72,69,58,32,65,79,70,45,69,75,72,37,63,71,32,44,45,68,44,80,41,74,57,79,58,62,71,70,43,72,76,12,64,77,45,76,45,80,50,65,60,58,51,34,50,31,44,34,35,27,28,65,78,78,46,78,46,77,48,66,52,88,47,70,47,65,65,68,97,72,77,72,53,75,61,51,58,50,54,57,57,55,60,64,66,76,77,114

Sequence (133 aa):
MKSSLLKITAIATAFLCGITSISSAQQTDTTRFKKVAAGPQYERSGFYKWLWGRNYRREWTTAVLLPVMKLDTLRGGIIKYKEGGSNQSKSLQFTTAGDKEYALRSVDKSLDKVKRCWSALDKAQSSNTLQSL

Secondary structure (DSSP, 8-state):
---S--SSTTSSSSSS---------------SEEEEES-GGG---HHHHHHS--TTHHHHH-EEEEE---GGGGGG-EEEEEEEEETTEEEEEEEETTS-EEEEE-SS---S-S-SSHHHHHHHHHHHTTS--

Foldseek 3Di:
DDDDPPDPVPVPPPPDDDDDDPPPPPPPPPCQKDWDALCCVLDDDPVVCVVVNDPCSCNRNHTDIDGDDDQQPPQQHWPDWDWDDALFKTKIWTAHPVRDIDIDIRSHTHSDDPPPPVVVVVVVVVVVVVVVD

Radius of gyration: 27.83 Å; Cα contacts (8 Å, |Δi|>4): 124; chains: 1; bounding box: 105×28×48 Å

Nearest PDB structures (foldseek):
  6pvh-assembly1_A  TM=7.724E-01  e=7.661E-01  Penicillium fellutanum
  8dml-assembly2_C  TM=7.637E-01  e=2.325E+00  Vibrio parahaemolyticus
  3nix-assembly6_F  TM=6.151E-01  e=1.255E+00  Cytophaga hutchinsonii ATCC 33406
  3gyx-assembly6_L  TM=4.157E-01  e=9.218E-01  Megalodesulfovibrio gigas
  2fja-assembly1_B  TM=4.126E-01  e=2.325E+00  Archaeoglobus fulgidus